Protein AF-A0A1J5QGJ4-F1 (afdb_monomer_lite)

pLDDT: mean 79.81, std 14.78, range [46.38, 96.5]

Organism: NCBI:txid410659

Radius of gyration: 25.35 Å; chains: 1; bounding box: 54×34×57 Å

Structure (mmCIF, N/CA/C/O backbone):
data_AF-A0A1J5QGJ4-F1
#
_entry.id   AF-A0A1J5QGJ4-F1
#
loop_
_atom_site.group_PDB
_atom_site.id
_atom_site.type_symbol
_atom_site.label_atom_id
_atom_site.label_alt_id
_atom_site.label_comp_id
_atom_site.label_asym_id
_atom_site.label_entity_id
_atom_site.label_seq_id
_atom_site.pdbx_PDB_ins_code
_atom_site.Cartn_x
_atom_site.Cartn_y
_atom_site.Cartn_z
_atom_site.occupancy
_atom_site.B_iso_or_equiv
_atom_site.auth_seq_id
_atom_site.auth_comp_id
_atom_site.auth_asym_id
_atom_site.auth_atom_id
_atom_site.pdbx_PDB_model_num
ATOM 1 N N . MET A 1 1 ? -10.069 8.615 6.381 1.00 81.81 1 MET A N 1
ATOM 2 C CA . MET A 1 1 ? -9.225 7.506 6.897 1.00 81.81 1 MET A CA 1
ATOM 3 C C . MET A 1 1 ? -7.925 7.990 7.540 1.00 81.81 1 MET A C 1
ATOM 5 O O . MET A 1 1 ? -7.674 7.590 8.674 1.00 81.81 1 MET A O 1
ATOM 9 N N . ALA A 1 2 ? -7.123 8.822 6.860 1.00 85.50 2 ALA A N 1
ATOM 10 C CA . ALA A 1 2 ? -5.834 9.321 7.364 1.00 85.50 2 ALA A CA 1
ATOM 11 C C . ALA A 1 2 ? -5.911 9.940 8.777 1.00 85.50 2 ALA A C 1
ATOM 13 O O . ALA A 1 2 ? -5.064 9.650 9.615 1.00 85.50 2 ALA A O 1
ATOM 14 N N . GLU A 1 3 ? -6.982 10.686 9.081 1.00 88.75 3 GLU A N 1
ATOM 15 C CA . GLU A 1 3 ? -7.229 11.264 10.415 1.00 88.75 3 GLU A CA 1
ATOM 16 C C . GLU A 1 3 ? -7.226 10.216 11.543 1.00 88.75 3 GLU A C 1
ATOM 18 O O . GLU A 1 3 ? -6.687 10.465 12.614 1.00 88.75 3 GLU A O 1
ATOM 23 N N . SER A 1 4 ? -7.731 9.000 11.300 1.00 91.88 4 SER A N 1
ATOM 24 C CA . SER A 1 4 ? -7.746 7.944 12.326 1.00 91.88 4 SER A CA 1
ATOM 25 C C . SER A 1 4 ? -6.348 7.457 12.725 1.00 91.88 4 SER A C 1
ATOM 27 O O . SER A 1 4 ? -6.196 6.810 13.760 1.00 91.88 4 SER A O 1
ATOM 29 N N . PHE A 1 5 ? -5.330 7.680 11.889 1.00 90.00 5 PHE A N 1
ATOM 30 C CA . PHE A 1 5 ? -3.949 7.257 12.139 1.00 90.00 5 PHE A CA 1
ATOM 31 C C . PHE A 1 5 ? -3.114 8.312 12.869 1.00 90.00 5 PHE A C 1
ATOM 33 O O . PHE A 1 5 ? -1.980 8.013 13.235 1.00 90.00 5 PHE A O 1
ATOM 40 N N . GLN A 1 6 ? -3.659 9.506 13.115 1.00 91.62 6 GLN A N 1
ATOM 41 C CA . GLN A 1 6 ? -2.954 10.529 13.878 1.00 91.62 6 GLN A CA 1
ATOM 42 C C . GLN A 1 6 ? -2.767 10.090 15.343 1.00 91.62 6 GLN A C 1
ATOM 44 O O . GLN A 1 6 ? -3.656 9.438 15.907 1.00 91.62 6 GLN A O 1
ATOM 49 N N . PRO A 1 7 ? -1.633 10.425 15.983 1.00 89.94 7 PRO A N 1
ATOM 50 C CA . PRO A 1 7 ? -1.431 10.169 17.406 1.00 89.94 7 PRO A CA 1
ATOM 51 C C . PRO A 1 7 ? -2.579 10.747 18.247 1.00 89.94 7 PRO A C 1
ATOM 53 O O . PRO A 1 7 ? -3.000 11.880 18.040 1.00 89.94 7 PRO A O 1
ATOM 56 N N . GLY A 1 8 ? -3.111 9.954 19.180 1.00 92.31 8 GLY A N 1
ATOM 57 C CA . GLY A 1 8 ? -4.228 10.361 20.044 1.00 92.31 8 GLY A CA 1
ATOM 58 C C . GLY A 1 8 ? -5.625 10.280 19.412 1.00 92.31 8 GLY A C 1
ATOM 59 O O . GLY A 1 8 ? -6.612 10.439 20.127 1.00 92.31 8 GLY A O 1
ATOM 60 N N . ALA A 1 9 ? -5.749 9.976 18.115 1.00 93.12 9 ALA A N 1
ATOM 61 C CA . ALA A 1 9 ? -7.053 9.827 17.472 1.00 93.12 9 ALA A CA 1
ATOM 62 C C . ALA A 1 9 ? -7.805 8.585 17.987 1.00 93.12 9 ALA A C 1
ATOM 64 O O . ALA A 1 9 ? -7.305 7.456 17.927 1.00 93.12 9 ALA A O 1
ATOM 65 N N . ARG A 1 10 ? -9.050 8.771 18.443 1.00 95.19 10 ARG A N 1
ATOM 66 C CA . ARG A 1 10 ? -9.949 7.668 18.815 1.00 95.19 10 ARG A CA 1
ATOM 67 C C . ARG A 1 10 ? -10.816 7.287 17.622 1.00 95.19 10 ARG A C 1
ATOM 69 O O . ARG A 1 10 ? -11.450 8.130 16.996 1.00 95.19 10 ARG A O 1
ATOM 76 N N . VAL A 1 11 ? -10.885 5.988 17.332 1.00 93.94 11 VAL A N 1
ATOM 77 C CA . VAL A 1 11 ? -11.651 5.464 16.187 1.00 93.94 11 VAL A CA 1
ATOM 78 C C . VAL A 1 11 ? -13.133 5.832 16.280 1.00 93.94 11 VAL A C 1
ATOM 80 O O . VAL A 1 11 ? -13.726 6.174 15.264 1.00 93.94 11 VAL A O 1
ATOM 83 N N . CYS A 1 12 ? -13.722 5.799 17.478 1.00 95.75 12 CYS A N 1
ATOM 84 C CA . CYS A 1 12 ? -15.127 6.154 17.676 1.00 95.75 12 CYS A CA 1
ATOM 85 C C . CYS A 1 12 ? -15.403 7.620 17.327 1.00 95.75 12 CYS A C 1
ATOM 87 O O . CYS A 1 12 ? -16.347 7.888 16.594 1.00 95.75 12 CYS A O 1
ATOM 89 N N . ASP A 1 13 ? -14.553 8.543 17.777 1.00 96.50 13 ASP A N 1
ATOM 90 C CA . ASP A 1 13 ? -14.733 9.982 17.552 1.00 96.50 13 ASP A CA 1
ATOM 91 C C . ASP A 1 13 ? -14.632 10.315 16.058 1.00 96.50 13 ASP A C 1
ATOM 93 O O . ASP A 1 13 ? -15.482 11.011 15.502 1.00 96.50 13 ASP A O 1
ATOM 97 N N . VAL A 1 14 ? -13.643 9.727 15.374 1.00 95.88 14 VAL A N 1
ATOM 98 C CA . VAL A 1 14 ? -13.493 9.860 13.917 1.00 95.88 14 VAL A CA 1
ATOM 99 C C . VAL A 1 14 ? -14.683 9.232 13.189 1.00 95.88 14 VAL A C 1
ATOM 101 O O . VAL A 1 14 ? -15.174 9.794 12.217 1.00 95.88 14 VAL A O 1
ATOM 104 N N . ALA A 1 15 ? -15.182 8.084 13.647 1.00 96.25 15 ALA A N 1
ATOM 105 C CA . ALA A 1 15 ? -16.333 7.443 13.025 1.00 96.25 15 ALA A CA 1
ATOM 106 C C . ALA A 1 15 ? -17.601 8.306 13.156 1.00 96.25 15 ALA A C 1
ATOM 108 O O . ALA A 1 15 ? -18.268 8.546 12.154 1.00 96.25 15 ALA A O 1
ATOM 109 N N . VAL A 1 16 ? -17.876 8.849 14.346 1.00 96.44 16 VAL A N 1
ATOM 110 C CA . VAL A 1 16 ? -19.018 9.744 14.600 1.00 96.44 16 VAL A CA 1
ATOM 111 C C . VAL A 1 16 ? -18.947 10.996 13.728 1.00 96.44 16 VAL A C 1
ATOM 113 O O . VAL A 1 16 ? -19.932 11.331 13.074 1.00 96.44 16 VAL A O 1
ATOM 116 N N . LYS A 1 17 ? -17.776 11.640 13.646 1.00 95.31 17 LYS A N 1
ATOM 117 C CA . LYS A 1 17 ? -17.552 12.844 12.825 1.00 95.31 17 LYS A CA 1
ATOM 118 C C . LYS A 1 17 ? -17.951 12.653 11.358 1.00 95.31 17 LYS A C 1
ATOM 120 O O . LYS A 1 17 ? -18.431 13.590 10.729 1.00 95.31 17 LYS A O 1
ATOM 125 N N . TYR A 1 18 ? -17.755 11.449 10.823 1.00 93.81 18 TYR A N 1
ATOM 126 C CA . TYR A 1 18 ? -18.040 11.118 9.426 1.00 93.81 18 TYR A CA 1
ATOM 127 C C . TYR A 1 18 ? -19.310 10.276 9.233 1.00 93.81 18 TYR A C 1
ATOM 129 O O . TYR A 1 18 ? -19.538 9.778 8.134 1.00 93.81 18 TYR A O 1
ATOM 137 N N . GLY A 1 19 ? -20.129 10.082 10.275 1.00 94.88 19 GLY A N 1
ATOM 138 C CA . GLY A 1 19 ? -21.333 9.244 10.193 1.00 94.88 19 GLY A CA 1
ATOM 139 C C . GLY A 1 19 ? -21.041 7.775 9.858 1.00 94.88 19 GLY A C 1
ATOM 140 O O . GLY A 1 19 ? -21.865 7.091 9.256 1.00 94.88 19 GLY A O 1
ATOM 141 N N . LEU A 1 20 ? -19.851 7.286 10.209 1.00 94.25 20 LEU A N 1
ATOM 142 C CA . LEU A 1 20 ? -19.399 5.924 9.950 1.00 94.25 20 LEU A CA 1
ATOM 143 C C . LEU A 1 20 ? -19.634 5.023 11.164 1.00 94.25 20 LEU A C 1
ATOM 145 O O . LEU A 1 20 ? -19.578 5.443 12.318 1.00 94.25 20 LEU A O 1
ATOM 149 N N . ILE A 1 21 ? -19.791 3.728 10.904 1.00 96.06 21 ILE A N 1
ATOM 150 C CA . ILE A 1 21 ? -19.778 2.710 11.954 1.00 96.06 21 ILE A CA 1
ATOM 151 C C . ILE A 1 21 ? -18.324 2.472 12.377 1.00 96.06 21 ILE A C 1
ATOM 153 O O . ILE A 1 21 ? -17.485 2.099 11.553 1.00 96.06 21 ILE A O 1
ATOM 157 N N . ALA A 1 22 ? -18.022 2.612 13.672 1.00 94.81 22 ALA A N 1
ATOM 158 C CA . ALA A 1 22 ? -16.662 2.455 14.203 1.00 94.81 22 ALA A CA 1
ATOM 159 C C . ALA A 1 22 ? -16.016 1.104 13.833 1.00 94.81 22 ALA A C 1
ATOM 161 O O . ALA A 1 22 ? -14.824 1.043 13.533 1.00 94.81 22 ALA A O 1
ATOM 162 N N . ARG A 1 23 ? -16.813 0.027 13.766 1.00 96.31 23 ARG A N 1
ATOM 163 C CA . ARG A 1 23 ? -16.370 -1.301 13.306 1.00 96.31 23 ARG A CA 1
ATOM 164 C C . ARG A 1 23 ? -15.817 -1.279 11.877 1.00 96.31 23 ARG A C 1
ATOM 166 O O . ARG A 1 23 ? -14.802 -1.924 11.626 1.00 96.31 23 ARG A O 1
ATOM 173 N N . HIS A 1 24 ? -16.453 -0.552 10.957 1.00 94.25 24 HIS A N 1
ATOM 174 C CA . HIS A 1 24 ? -15.976 -0.438 9.576 1.00 94.25 24 HIS A CA 1
ATOM 175 C C . HIS A 1 24 ? -14.644 0.303 9.528 1.00 94.25 24 HIS A C 1
ATOM 177 O O . HIS A 1 24 ? -13.698 -0.180 8.913 1.00 94.25 24 HIS A O 1
ATOM 183 N N . LEU A 1 25 ? -14.529 1.414 10.262 1.00 94.44 25 LEU A N 1
ATOM 184 C CA . LEU A 1 25 ? -13.287 2.178 10.325 1.00 94.44 25 LEU A CA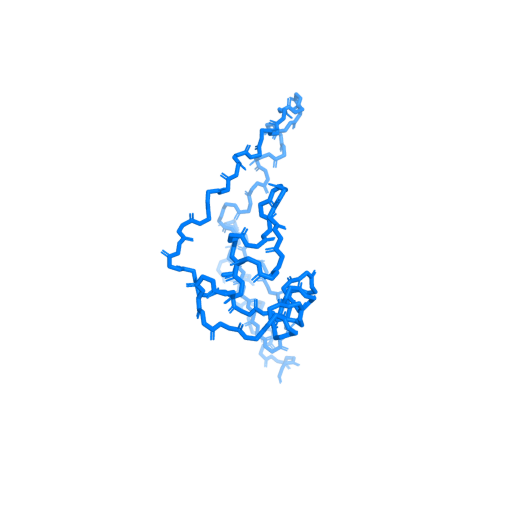 1
ATOM 185 C C . LEU A 1 25 ? -12.130 1.348 10.913 1.00 94.44 25 LEU A C 1
ATOM 187 O O . LEU A 1 25 ? -11.017 1.402 10.392 1.00 94.44 25 LEU A O 1
ATOM 191 N N . SER A 1 26 ? -12.385 0.531 11.939 1.00 93.75 26 SER A N 1
ATOM 192 C CA . SER A 1 26 ? -11.405 -0.432 12.466 1.00 93.75 26 SER A CA 1
ATOM 193 C C . SER A 1 26 ? -11.001 -1.489 11.436 1.00 93.75 26 SER A C 1
ATOM 195 O O . SER A 1 26 ? -9.809 -1.753 11.276 1.00 93.75 26 SER A O 1
ATOM 197 N N . GLY A 1 27 ? -11.969 -2.073 10.722 1.00 94.81 27 GLY A N 1
ATOM 198 C CA . GLY A 1 27 ? -11.706 -3.055 9.666 1.00 94.81 27 GLY A CA 1
ATOM 199 C C . GLY A 1 27 ? -10.830 -2.474 8.558 1.00 94.81 27 GLY A C 1
ATOM 200 O O . GLY A 1 27 ? -9.777 -3.027 8.241 1.00 94.81 27 GLY A O 1
ATOM 201 N N . TRP A 1 28 ? -11.192 -1.293 8.059 1.00 93.44 28 TRP A N 1
ATOM 202 C CA . TRP A 1 28 ? -10.421 -0.610 7.028 1.00 93.44 28 TRP A CA 1
ATOM 203 C C . TRP A 1 28 ? -9.016 -0.227 7.505 1.00 93.44 28 TRP A C 1
ATOM 205 O O . TRP A 1 28 ? -8.066 -0.345 6.739 1.00 93.44 28 TRP A O 1
ATOM 215 N N . ARG A 1 29 ? -8.832 0.183 8.769 1.00 93.12 29 ARG A N 1
ATOM 216 C CA . ARG A 1 29 ? -7.486 0.432 9.331 1.00 93.12 29 ARG A CA 1
ATOM 217 C C . ARG A 1 29 ? -6.606 -0.816 9.295 1.00 93.12 29 ARG A C 1
ATOM 219 O O . ARG A 1 29 ? -5.408 -0.699 9.050 1.00 93.12 29 ARG A O 1
ATOM 226 N N . GLY A 1 30 ? -7.188 -1.989 9.543 1.00 93.75 30 GLY A N 1
ATOM 227 C CA . GLY A 1 30 ? -6.496 -3.269 9.411 1.00 93.75 30 GLY A CA 1
ATOM 228 C C . GLY A 1 30 ? -6.057 -3.533 7.971 1.00 93.75 30 GLY A C 1
ATOM 229 O O . GLY A 1 30 ? -4.885 -3.812 7.738 1.00 93.75 30 GLY A O 1
ATOM 230 N N . GLN A 1 31 ? -6.968 -3.371 7.012 1.00 91.88 31 GLN A N 1
ATOM 231 C CA . GLN A 1 31 ? -6.678 -3.550 5.582 1.00 91.88 31 GLN A CA 1
ATOM 232 C C . GLN A 1 31 ? -5.630 -2.553 5.069 1.00 91.88 31 GLN A C 1
ATOM 234 O O . GLN A 1 31 ? -4.705 -2.936 4.361 1.00 91.88 31 GLN A O 1
ATOM 239 N N . ALA A 1 32 ? -5.706 -1.291 5.498 1.00 89.62 32 ALA A N 1
ATOM 240 C CA . ALA A 1 32 ? -4.732 -0.262 5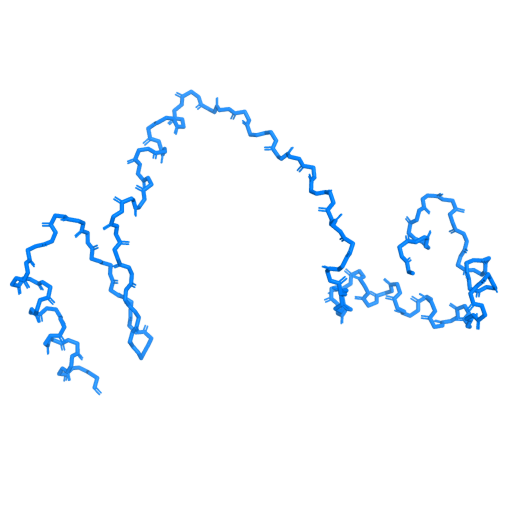.145 1.00 89.62 32 ALA A CA 1
ATOM 241 C C . ALA A 1 32 ? -3.316 -0.607 5.638 1.00 89.62 32 ALA A C 1
ATOM 243 O O . ALA A 1 32 ? -2.355 -0.438 4.897 1.00 89.62 32 ALA A O 1
ATOM 244 N N . ARG A 1 33 ? -3.172 -1.160 6.853 1.00 87.56 33 ARG A N 1
ATOM 245 C CA . ARG A 1 33 ? -1.868 -1.631 7.368 1.00 87.56 33 ARG A CA 1
ATOM 246 C C . ARG A 1 33 ? -1.298 -2.808 6.578 1.00 87.56 33 ARG A C 1
ATOM 248 O O . ARG A 1 33 ? -0.084 -2.960 6.534 1.00 87.56 33 ARG A O 1
ATOM 255 N N . LYS A 1 34 ? -2.161 -3.632 5.982 1.00 92.50 34 LYS A N 1
ATOM 256 C CA . LYS A 1 34 ? -1.768 -4.746 5.108 1.00 92.50 34 LYS A CA 1
ATOM 257 C C . LYS A 1 34 ? -1.511 -4.314 3.659 1.00 92.50 34 LYS A C 1
ATOM 259 O O . LYS A 1 34 ? -1.134 -5.150 2.851 1.00 92.50 34 LYS A O 1
ATOM 264 N N . GLY A 1 35 ? -1.736 -3.041 3.321 1.00 88.56 35 GLY A N 1
ATOM 265 C CA . GLY A 1 35 ? -1.640 -2.552 1.944 1.00 88.56 35 GLY A CA 1
ATOM 266 C C . GLY A 1 35 ? -2.774 -3.033 1.030 1.00 88.56 35 GLY A C 1
ATOM 267 O O . GLY A 1 35 ? -2.676 -2.903 -0.182 1.00 88.56 35 GLY A O 1
ATOM 268 N N . GLU A 1 36 ? -3.858 -3.577 1.589 1.00 89.19 36 GLU A N 1
ATOM 269 C CA . GLU A 1 36 ? -5.000 -4.108 0.826 1.00 89.19 36 GLU A CA 1
ATOM 270 C C . GLU A 1 36 ? -5.982 -3.009 0.389 1.00 89.19 36 GLU A C 1
ATOM 272 O O . GLU A 1 36 ? -6.881 -3.252 -0.414 1.00 89.19 36 GLU A O 1
ATOM 277 N N . LEU A 1 37 ? -5.845 -1.799 0.938 1.00 83.12 37 LEU A N 1
ATOM 278 C CA . LEU A 1 37 ? -6.688 -0.664 0.589 1.00 83.12 37 LEU A CA 1
ATOM 279 C C . LEU A 1 37 ? -5.962 0.227 -0.426 1.00 83.12 37 LEU A C 1
ATOM 281 O O . LEU A 1 37 ? -4.981 0.886 -0.083 1.00 83.12 37 LEU A O 1
ATOM 285 N N . VAL A 1 38 ? -6.465 0.273 -1.660 1.00 71.56 38 VAL A N 1
ATOM 286 C CA . VAL A 1 38 ? -5.977 1.206 -2.683 1.00 71.56 38 VAL A CA 1
ATOM 287 C C . VAL A 1 38 ? -6.428 2.613 -2.300 1.00 71.56 38 VAL A C 1
ATOM 289 O O . VAL A 1 38 ? -7.622 2.912 -2.288 1.00 71.56 38 VAL A O 1
ATOM 292 N N . VAL A 1 39 ? -5.475 3.475 -1.952 1.00 67.56 39 VAL A N 1
ATOM 293 C CA . VAL A 1 39 ? -5.743 4.888 -1.679 1.00 67.56 39 VAL A CA 1
ATOM 294 C C . VAL A 1 39 ? -5.633 5.653 -3.001 1.00 67.56 39 VAL A C 1
ATOM 296 O O . VAL A 1 39 ? -4.582 5.582 -3.638 1.00 67.56 39 VAL A O 1
ATOM 299 N N . PRO A 1 40 ? -6.676 6.383 -3.434 1.00 61.81 40 PRO A N 1
ATOM 300 C CA . PRO A 1 40 ? -6.570 7.280 -4.579 1.00 61.81 40 PRO A CA 1
ATOM 301 C C . PRO A 1 40 ? -5.489 8.336 -4.311 1.00 61.81 40 PRO A C 1
ATOM 303 O O . PRO A 1 40 ? -5.545 9.041 -3.300 1.00 61.81 40 PRO A O 1
ATOM 306 N N . ILE A 1 41 ? -4.501 8.430 -5.202 1.00 56.31 41 ILE A N 1
ATOM 307 C CA . ILE A 1 41 ? -3.352 9.345 -5.103 1.00 56.31 41 ILE A CA 1
ATOM 308 C C . ILE A 1 41 ? -3.777 10.759 -5.540 1.00 56.31 41 ILE A C 1
ATOM 310 O O . ILE A 1 41 ? -3.236 11.314 -6.486 1.00 56.31 41 ILE A O 1
ATOM 314 N N . ASP A 1 42 ? -4.796 11.327 -4.897 1.00 58.91 42 ASP A N 1
ATOM 315 C CA . ASP A 1 42 ? -5.199 12.728 -5.127 1.00 58.91 42 ASP A CA 1
ATOM 316 C C . ASP A 1 42 ? -4.661 13.662 -4.027 1.00 58.91 42 ASP A C 1
ATOM 318 O O . ASP A 1 42 ? -4.578 14.877 -4.171 1.00 58.91 42 ASP A O 1
ATOM 322 N N . VAL A 1 43 ? -4.208 13.084 -2.911 1.00 57.91 43 VAL A N 1
ATOM 323 C CA . VAL A 1 43 ? -3.469 13.806 -1.877 1.00 57.91 43 VAL A CA 1
ATOM 324 C C . VAL A 1 43 ? -2.000 13.512 -2.112 1.00 57.91 43 VAL A C 1
ATOM 326 O O . VAL A 1 43 ? -1.564 12.386 -1.878 1.00 57.91 43 VAL A O 1
ATOM 329 N N . ALA A 1 44 ? -1.252 14.504 -2.599 1.00 54.81 44 ALA A N 1
ATOM 330 C CA . ALA A 1 44 ? 0.193 14.417 -2.757 1.00 54.81 44 ALA A CA 1
ATOM 331 C C . ALA A 1 44 ? 0.814 13.897 -1.452 1.00 54.81 44 ALA A C 1
ATOM 333 O O . ALA A 1 44 ? 0.900 14.611 -0.451 1.00 54.81 44 ALA A O 1
ATOM 334 N N . THR A 1 45 ? 1.200 12.623 -1.434 1.00 60.12 45 THR A N 1
ATOM 335 C CA . THR A 1 45 ? 1.992 12.052 -0.353 1.00 60.12 45 THR A CA 1
ATOM 336 C C . THR A 1 45 ? 3.294 12.832 -0.321 1.00 60.12 45 THR A C 1
ATOM 338 O O . THR A 1 45 ? 4.107 12.715 -1.236 1.00 60.12 45 THR A O 1
ATOM 341 N N . ALA A 1 46 ? 3.476 13.664 0.704 1.00 62.75 46 ALA A N 1
ATOM 342 C CA . ALA A 1 46 ? 4.752 14.302 0.971 1.00 62.75 46 ALA A CA 1
ATOM 343 C C . ALA A 1 46 ? 5.736 13.199 1.371 1.00 62.75 46 ALA A C 1
ATOM 345 O O . ALA A 1 46 ? 5.802 12.784 2.528 1.00 62.75 46 ALA A O 1
ATOM 346 N N . PHE A 1 47 ? 6.446 12.659 0.385 1.00 70.12 47 PHE A N 1
ATOM 347 C CA . PHE A 1 47 ? 7.590 11.805 0.634 1.00 70.12 47 PHE A CA 1
ATOM 348 C C . PHE A 1 47 ? 8.640 12.652 1.348 1.00 70.12 47 PHE A C 1
ATOM 350 O O . PHE A 1 47 ? 9.022 13.718 0.866 1.00 70.12 47 PHE A O 1
ATOM 357 N N . VAL A 1 48 ? 9.090 12.197 2.516 1.00 75.44 48 VAL A N 1
ATOM 358 C CA . VAL A 1 48 ? 10.268 12.787 3.152 1.00 75.44 48 VAL A CA 1
ATOM 359 C C . VAL A 1 48 ? 11.461 12.465 2.247 1.00 75.44 48 VAL A C 1
ATOM 361 O O . VAL A 1 48 ? 11.642 11.291 1.911 1.00 75.44 48 VAL A O 1
ATOM 364 N N . PRO A 1 49 ? 12.255 13.462 1.819 1.00 66.00 49 PRO A N 1
ATOM 365 C CA . PRO A 1 49 ? 13.437 13.198 1.018 1.00 66.00 49 PRO A CA 1
ATOM 366 C C . PRO A 1 49 ? 14.399 12.324 1.822 1.00 66.00 49 PRO A C 1
ATOM 368 O O . PRO A 1 49 ? 14.790 12.657 2.941 1.00 66.00 49 PRO A O 1
ATOM 371 N N . LEU A 1 50 ? 14.749 11.176 1.250 1.00 73.00 50 LEU A N 1
ATOM 372 C CA . LEU A 1 50 ? 15.707 10.250 1.832 1.00 73.00 50 LEU A CA 1
ATOM 373 C C . LEU A 1 50 ? 17.101 10.857 1.633 1.00 73.00 50 LEU A C 1
ATOM 375 O O . LEU A 1 50 ? 17.596 10.931 0.510 1.00 73.00 50 LEU A O 1
ATOM 379 N N . VAL A 1 51 ? 17.705 11.359 2.711 1.00 73.00 51 VAL A N 1
ATOM 380 C CA . VAL A 1 51 ? 19.076 11.882 2.679 1.00 73.00 51 VAL A CA 1
ATOM 381 C C . VAL A 1 51 ? 20.017 10.689 2.769 1.00 73.00 51 VAL A C 1
ATOM 383 O O . VAL A 1 51 ? 20.212 10.117 3.838 1.00 73.00 51 VAL A O 1
ATOM 386 N N . ILE A 1 52 ? 20.555 10.276 1.625 1.00 74.31 52 ILE A N 1
ATOM 387 C CA . ILE A 1 52 ? 21.629 9.287 1.567 1.00 74.31 52 ILE A CA 1
ATOM 388 C C . ILE A 1 52 ? 22.929 10.061 1.768 1.00 74.31 52 ILE A C 1
ATOM 390 O O . ILE A 1 52 ? 23.269 10.906 0.939 1.00 74.31 52 ILE A O 1
ATOM 394 N N . GLU A 1 53 ? 23.645 9.802 2.865 1.00 70.00 53 GLU A N 1
ATOM 395 C CA . GLU A 1 53 ? 25.013 10.300 2.994 1.00 70.00 53 GLU A CA 1
ATOM 396 C C . GLU A 1 53 ? 25.856 9.677 1.875 1.00 70.00 53 GLU A C 1
ATOM 398 O O . GLU A 1 53 ? 25.895 8.446 1.756 1.00 70.00 53 GLU A O 1
ATOM 403 N N . PRO A 1 54 ? 26.495 10.486 1.013 1.00 57.25 54 PRO A N 1
ATOM 404 C CA . PRO A 1 54 ? 27.341 9.946 -0.028 1.00 57.25 54 PRO A CA 1
ATOM 405 C C . PRO A 1 54 ? 28.526 9.257 0.645 1.00 57.25 54 PRO A C 1
ATOM 407 O O . PRO A 1 54 ? 29.402 9.905 1.217 1.00 57.25 54 PRO A O 1
ATOM 410 N N . LEU A 1 55 ? 28.563 7.927 0.568 1.00 59.44 55 LEU A N 1
ATOM 411 C CA . LEU A 1 55 ? 29.802 7.194 0.775 1.00 59.44 55 LEU A CA 1
ATOM 412 C C . LEU A 1 55 ? 30.813 7.778 -0.221 1.00 59.44 55 LEU A C 1
ATOM 414 O O . LEU A 1 55 ? 30.462 7.977 -1.383 1.00 59.44 55 LEU A O 1
ATOM 418 N N . ALA A 1 56 ? 32.038 8.077 0.212 1.00 58.75 56 ALA A N 1
ATOM 419 C CA . ALA A 1 56 ? 33.053 8.736 -0.618 1.00 58.75 56 ALA A CA 1
ATOM 420 C C . ALA A 1 56 ? 33.353 8.011 -1.957 1.00 58.75 56 ALA A C 1
ATOM 422 O O . ALA A 1 56 ? 33.918 8.616 -2.862 1.00 58.75 56 ALA A O 1
ATOM 423 N N . ASP A 1 57 ? 32.891 6.765 -2.118 1.00 55.25 57 ASP A N 1
ATOM 424 C CA . ASP A 1 57 ? 32.967 5.952 -3.340 1.00 55.25 57 ASP A CA 1
ATOM 425 C C . ASP A 1 57 ? 31.689 5.932 -4.210 1.00 55.25 57 ASP A C 1
ATOM 427 O O . ASP A 1 57 ? 31.666 5.326 -5.283 1.00 55.25 57 ASP A O 1
ATOM 431 N N . ALA A 1 58 ? 30.605 6.607 -3.817 1.00 49.50 58 ALA A N 1
ATOM 432 C CA . ALA A 1 58 ? 29.345 6.601 -4.572 1.00 49.50 58 ALA A CA 1
ATOM 433 C C . ALA A 1 58 ? 29.448 7.329 -5.927 1.00 49.50 58 ALA A C 1
ATOM 435 O O . ALA A 1 58 ? 28.674 7.038 -6.838 1.00 49.50 58 ALA A O 1
ATOM 436 N N . ALA A 1 59 ? 30.430 8.219 -6.104 1.00 49.75 59 ALA A N 1
ATOM 437 C CA . ALA A 1 59 ? 30.717 8.835 -7.401 1.00 49.75 59 ALA A CA 1
ATOM 438 C C . ALA A 1 59 ? 31.206 7.808 -8.443 1.00 49.75 59 ALA A C 1
ATOM 440 O O . ALA A 1 59 ? 30.905 7.952 -9.626 1.00 49.75 59 ALA A O 1
ATOM 441 N N . ALA A 1 60 ? 31.884 6.735 -8.013 1.00 49.88 60 ALA A N 1
ATOM 442 C CA . ALA A 1 60 ? 32.273 5.637 -8.897 1.00 49.88 60 ALA A CA 1
ATOM 443 C C . ALA A 1 60 ? 31.088 4.707 -9.223 1.00 49.88 60 ALA A C 1
ATOM 445 O O . ALA A 1 60 ? 31.020 4.164 -10.323 1.00 49.88 60 ALA A O 1
ATOM 446 N N . ALA A 1 61 ? 30.117 4.576 -8.311 1.00 47.91 61 ALA A N 1
ATOM 447 C CA . ALA A 1 61 ? 28.903 3.781 -8.528 1.00 47.91 61 ALA A CA 1
ATOM 448 C C . ALA A 1 61 ? 27.824 4.520 -9.348 1.00 47.91 61 ALA A C 1
ATOM 450 O O . ALA A 1 61 ? 27.035 3.887 -10.040 1.00 47.91 61 ALA A O 1
ATOM 451 N N . ALA A 1 62 ? 27.791 5.857 -9.321 1.00 46.38 62 ALA A N 1
ATOM 452 C CA . ALA A 1 62 ? 26.888 6.654 -10.159 1.00 46.38 62 ALA A CA 1
ATOM 453 C C . ALA A 1 62 ? 27.344 6.725 -11.630 1.00 46.38 62 ALA A C 1
ATOM 455 O O . ALA A 1 62 ? 26.523 6.947 -12.5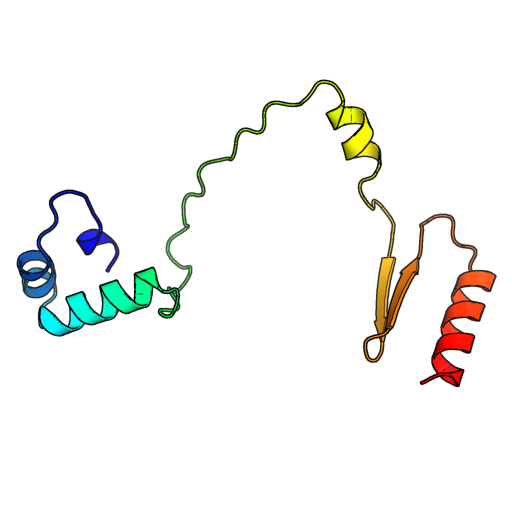18 1.00 46.38 62 ALA A O 1
ATOM 456 N N . ALA A 1 63 ? 28.631 6.487 -11.907 1.00 47.41 63 ALA A N 1
ATOM 457 C CA . ALA A 1 63 ? 29.160 6.393 -13.268 1.00 47.41 63 ALA A CA 1
ATOM 458 C C . ALA A 1 63 ? 28.787 5.077 -13.981 1.00 47.41 63 ALA A C 1
ATOM 460 O O . ALA A 1 63 ? 28.943 4.986 -15.196 1.00 47.41 63 ALA A O 1
ATOM 461 N N . SER A 1 64 ? 28.263 4.078 -13.258 1.00 50.47 64 SER A N 1
ATOM 462 C CA . SER A 1 64 ? 27.660 2.873 -13.844 1.00 50.47 64 SER A CA 1
ATOM 463 C C . SER A 1 64 ? 26.136 2.956 -13.932 1.00 50.47 64 SER A C 1
ATOM 465 O O . SER A 1 64 ? 25.465 1.936 -14.103 1.00 50.47 64 SER A O 1
ATOM 467 N N . ALA A 1 65 ? 25.567 4.164 -13.834 1.00 51.66 65 ALA A N 1
ATOM 468 C CA . ALA A 1 65 ? 24.213 4.387 -14.306 1.00 51.66 65 ALA A CA 1
ATOM 469 C C . ALA A 1 65 ? 24.164 3.958 -15.774 1.00 51.66 65 ALA A C 1
ATOM 471 O O . ALA A 1 65 ? 24.948 4.460 -16.578 1.00 51.66 65 ALA A O 1
ATOM 472 N N . ASP A 1 66 ? 23.246 3.036 -16.060 1.00 58.56 66 ASP A N 1
ATOM 473 C CA . ASP A 1 66 ? 22.818 2.389 -17.313 1.00 58.56 66 ASP A CA 1
ATOM 474 C C . ASP A 1 66 ? 22.443 3.391 -18.440 1.00 58.56 66 ASP A C 1
ATOM 476 O O . ASP A 1 66 ? 21.476 3.235 -19.184 1.00 58.56 66 ASP A O 1
ATOM 480 N N . THR A 1 67 ? 23.178 4.497 -18.531 1.00 57.53 67 THR A N 1
ATOM 481 C CA . THR A 1 67 ? 22.918 5.686 -19.329 1.00 57.53 67 THR A CA 1
ATOM 482 C C . THR A 1 67 ? 23.217 5.333 -20.773 1.00 57.53 67 THR A C 1
ATOM 484 O O . THR A 1 67 ? 24.356 5.383 -21.228 1.00 57.53 67 THR A O 1
ATOM 487 N N . GLY A 1 68 ? 22.171 4.918 -21.482 1.00 66.12 68 GLY A N 1
ATOM 488 C CA . GLY A 1 68 ? 22.245 4.513 -22.882 1.00 66.12 68 GLY A CA 1
ATOM 489 C C . GLY A 1 68 ? 22.093 3.013 -23.117 1.00 66.12 68 GLY A C 1
ATOM 490 O O . GLY A 1 68 ? 22.207 2.595 -24.267 1.00 66.12 68 GLY A O 1
ATOM 491 N N . VAL A 1 69 ? 21.811 2.208 -22.085 1.00 80.31 69 VAL A N 1
ATOM 492 C CA . VAL A 1 69 ? 21.459 0.799 -22.289 1.00 80.31 69 VAL A CA 1
ATOM 493 C C . VAL A 1 69 ? 19.968 0.683 -22.596 1.00 80.31 69 VAL A C 1
ATOM 495 O O . VAL A 1 69 ? 19.108 1.022 -21.784 1.00 80.31 69 VAL A O 1
ATOM 498 N N . ILE A 1 70 ? 19.643 0.199 -23.792 1.00 80.81 70 ILE A N 1
ATOM 499 C CA . ILE A 1 70 ? 18.265 -0.070 -24.201 1.00 80.81 70 ILE A CA 1
ATOM 500 C C . ILE A 1 70 ? 17.905 -1.486 -23.753 1.00 80.81 70 ILE A C 1
ATOM 502 O O . ILE A 1 70 ? 18.501 -2.466 -24.207 1.00 80.81 70 ILE A O 1
ATOM 506 N N . ARG A 1 71 ? 16.901 -1.603 -22.880 1.00 85.44 71 ARG A N 1
ATOM 507 C CA . ARG A 1 71 ? 16.319 -2.889 -22.486 1.00 85.44 71 ARG A CA 1
ATOM 508 C C . ARG A 1 71 ? 15.183 -3.262 -23.437 1.00 85.44 71 ARG A C 1
ATOM 510 O O . ARG A 1 71 ? 14.226 -2.508 -23.587 1.00 85.44 71 ARG A O 1
ATOM 517 N N . VAL A 1 72 ? 15.270 -4.448 -24.031 1.00 81.75 72 VAL A N 1
ATOM 518 C CA . VAL A 1 72 ? 14.237 -5.023 -24.902 1.00 81.75 72 VAL A CA 1
ATOM 519 C C . VAL A 1 72 ? 13.768 -6.342 -24.300 1.00 81.75 72 VAL A C 1
ATOM 521 O O . VAL A 1 72 ? 14.587 -7.214 -24.022 1.00 81.75 72 VAL A O 1
ATOM 524 N N . GLU A 1 73 ? 12.461 -6.498 -24.103 1.00 85.69 73 GLU A N 1
ATOM 525 C CA . GLU A 1 73 ? 11.858 -7.722 -23.568 1.00 85.69 73 GLU A CA 1
ATOM 526 C C . GLU A 1 73 ? 10.940 -8.367 -24.610 1.00 85.69 73 GLU A C 1
ATOM 528 O O . GLU A 1 73 ? 10.069 -7.706 -25.176 1.00 85.69 73 GLU A O 1
ATOM 533 N N . ILE A 1 74 ? 11.145 -9.659 -24.879 1.00 80.06 74 ILE A N 1
ATOM 534 C CA . ILE A 1 74 ? 10.349 -10.437 -25.836 1.00 80.06 74 ILE A CA 1
ATOM 535 C C . ILE A 1 74 ? 10.088 -11.819 -25.238 1.00 80.06 74 ILE A C 1
ATOM 537 O O . ILE A 1 74 ? 11.028 -12.570 -24.995 1.00 80.06 74 ILE A O 1
ATOM 541 N N . CYS A 1 75 ? 8.817 -12.170 -25.019 1.00 78.75 75 CYS A N 1
ATOM 542 C CA . CYS A 1 75 ? 8.399 -13.496 -24.536 1.00 78.75 75 CYS A CA 1
ATOM 543 C C . CYS A 1 75 ? 9.152 -13.975 -23.270 1.00 78.75 75 CYS A C 1
ATOM 545 O O . CYS A 1 75 ? 9.416 -15.165 -23.117 1.00 78.75 75 CYS A O 1
ATOM 547 N N . GLY A 1 76 ? 9.517 -13.054 -22.369 1.00 81.75 76 GLY A N 1
ATOM 548 C CA . GLY A 1 76 ? 10.272 -13.345 -21.143 1.00 81.75 76 GLY A CA 1
ATOM 549 C C . GLY A 1 76 ? 11.797 -13.393 -21.310 1.00 81.75 76 GLY A C 1
ATOM 550 O O . GLY A 1 76 ? 12.513 -13.509 -20.317 1.00 81.75 76 GLY A O 1
ATOM 551 N N . ALA A 1 77 ? 12.317 -13.264 -22.534 1.00 79.94 77 ALA A N 1
ATOM 552 C CA . ALA A 1 77 ? 13.734 -13.020 -22.777 1.00 79.94 77 ALA A CA 1
ATOM 553 C C . ALA A 1 77 ? 14.035 -11.521 -22.659 1.00 79.94 77 ALA A C 1
ATOM 555 O O . ALA A 1 77 ? 13.350 -10.694 -23.263 1.00 79.94 77 ALA A O 1
ATOM 556 N N . VAL A 1 78 ? 15.082 -11.176 -21.909 1.00 83.75 78 VAL A N 1
ATOM 557 C CA . VAL A 1 78 ? 15.515 -9.791 -21.691 1.00 83.75 78 VAL A CA 1
ATOM 558 C C . VAL A 1 78 ? 16.863 -9.570 -22.370 1.00 83.75 78 VAL A C 1
ATOM 560 O O . VAL A 1 78 ? 17.843 -10.245 -22.058 1.00 83.75 78 VAL A O 1
ATOM 563 N N . LEU A 1 79 ? 16.915 -8.604 -23.284 1.00 83.25 79 LEU A N 1
ATOM 564 C CA . LEU A 1 79 ? 18.121 -8.170 -23.979 1.00 83.25 79 LEU A CA 1
ATOM 565 C C . LEU A 1 79 ? 18.529 -6.776 -23.497 1.00 83.25 79 LEU A C 1
ATOM 567 O O . LEU A 1 79 ? 17.715 -5.854 -23.485 1.00 83.25 79 LEU A O 1
ATOM 571 N N . HIS A 1 80 ? 19.801 -6.618 -23.136 1.00 85.69 80 HIS A N 1
ATOM 572 C CA . HIS A 1 80 ? 20.404 -5.325 -22.813 1.00 85.69 80 HIS A CA 1
ATOM 573 C C . HIS A 1 80 ? 21.318 -4.906 -23.965 1.00 85.69 80 HIS A C 1
ATOM 575 O O . HIS A 1 80 ? 22.298 -5.591 -24.266 1.00 85.69 80 HIS A O 1
ATOM 581 N N . VAL A 1 81 ? 20.983 -3.801 -24.627 1.00 85.88 81 VAL A N 1
ATOM 582 C CA . VAL A 1 81 ? 21.759 -3.242 -25.736 1.00 85.88 81 VAL A CA 1
ATOM 583 C C . VAL A 1 81 ? 22.527 -2.042 -25.218 1.00 85.88 81 VAL A C 1
ATOM 585 O O . VAL A 1 81 ? 21.931 -1.008 -24.937 1.00 85.88 81 VAL A O 1
ATOM 588 N N . THR A 1 82 ? 23.838 -2.187 -25.079 1.00 85.56 82 THR A N 1
ATOM 589 C CA . THR A 1 82 ? 24.720 -1.103 -24.647 1.00 85.56 82 THR A CA 1
ATOM 590 C C . THR A 1 82 ? 24.904 -0.062 -25.761 1.00 85.56 82 THR A C 1
ATOM 592 O O . THR A 1 82 ? 24.732 -0.392 -26.939 1.00 85.56 82 THR A O 1
ATOM 595 N N . PRO A 1 83 ? 25.241 1.199 -25.435 1.00 79.81 83 PRO A N 1
ATOM 596 C CA . PRO A 1 83 ? 25.352 2.265 -26.437 1.00 79.81 83 PRO A CA 1
ATOM 597 C C . PRO A 1 83 ? 26.498 2.050 -27.443 1.00 79.81 83 PRO A C 1
ATOM 599 O O . PRO A 1 83 ? 26.466 2.594 -28.542 1.00 79.81 83 PRO A O 1
ATOM 602 N N . ASP A 1 84 ? 27.493 1.237 -27.093 1.00 85.38 84 ASP A N 1
ATOM 603 C CA . ASP A 1 84 ? 28.614 0.806 -27.936 1.00 85.38 84 ASP A CA 1
ATOM 604 C C . ASP A 1 84 ? 28.303 -0.447 -28.782 1.00 85.38 84 ASP A C 1
ATOM 606 O O . ASP A 1 84 ? 29.163 -0.946 -29.513 1.00 85.38 84 ASP A O 1
ATOM 610 N N . CYS A 1 85 ? 27.076 -0.973 -28.711 1.00 86.00 85 CYS A N 1
ATOM 611 C CA . CYS A 1 85 ? 26.673 -2.144 -29.477 1.00 86.00 85 CYS A CA 1
ATOM 612 C C . CYS A 1 85 ? 26.636 -1.840 -30.982 1.00 86.00 85 CYS A C 1
ATOM 614 O O . CYS A 1 85 ? 25.909 -0.957 -31.444 1.00 86.00 85 CYS A O 1
ATOM 616 N N . SER A 1 86 ? 27.384 -2.617 -31.772 1.00 88.75 86 SER A N 1
ATOM 617 C CA . SER A 1 86 ? 27.344 -2.495 -33.228 1.00 88.75 86 SER A CA 1
ATOM 618 C C . SER A 1 86 ? 25.982 -2.944 -33.785 1.00 88.75 86 SER A C 1
ATOM 620 O O . SER A 1 86 ? 25.391 -3.915 -33.293 1.00 88.75 86 SER A O 1
ATOM 622 N N . PRO A 1 87 ? 25.478 -2.295 -34.852 1.00 86.44 87 PRO A N 1
ATOM 623 C CA . PRO A 1 87 ? 24.172 -2.626 -35.426 1.00 86.44 87 PRO A CA 1
ATOM 624 C C . PRO A 1 87 ? 24.109 -4.069 -35.948 1.00 86.44 87 PRO A C 1
ATOM 626 O O . PRO A 1 87 ? 23.076 -4.725 -35.841 1.00 86.44 87 PRO A O 1
ATOM 629 N N . GLU A 1 88 ? 25.226 -4.598 -36.450 1.00 92.88 88 GLU A N 1
ATOM 630 C CA . GLU A 1 88 ? 25.354 -5.987 -36.905 1.00 92.88 88 GLU A CA 1
ATOM 631 C C . GLU A 1 88 ? 25.157 -6.983 -35.757 1.00 92.88 88 GLU A C 1
ATOM 633 O O . GLU A 1 88 ? 24.465 -7.992 -35.909 1.00 92.88 88 GLU A O 1
ATOM 638 N N . ARG A 1 89 ? 25.722 -6.684 -34.581 1.00 85.88 89 ARG A N 1
ATOM 639 C CA . ARG A 1 89 ? 25.609 -7.539 -33.397 1.00 85.88 89 ARG A CA 1
ATOM 640 C C . ARG A 1 89 ? 24.207 -7.487 -32.802 1.00 85.88 89 ARG A C 1
ATOM 642 O O . ARG A 1 89 ? 23.665 -8.535 -32.452 1.00 85.88 89 ARG A O 1
ATOM 649 N N . ALA A 1 90 ? 23.595 -6.303 -32.756 1.00 85.38 90 ALA A N 1
ATOM 650 C CA . ALA A 1 90 ? 22.196 -6.148 -32.366 1.00 85.38 90 ALA A CA 1
ATOM 651 C C . ALA A 1 90 ? 21.260 -6.935 -33.304 1.00 85.38 90 ALA A C 1
ATOM 653 O O . ALA A 1 90 ? 20.418 -7.705 -32.837 1.00 85.38 90 ALA A O 1
ATOM 654 N N . ALA A 1 91 ? 21.454 -6.822 -34.623 1.00 87.75 91 ALA A N 1
ATOM 655 C CA . ALA A 1 91 ? 20.677 -7.563 -35.615 1.00 87.75 91 ALA A CA 1
ATOM 656 C C . ALA A 1 91 ? 20.860 -9.085 -35.488 1.00 87.75 91 ALA A C 1
ATOM 658 O O . ALA A 1 91 ? 19.879 -9.830 -35.554 1.00 87.75 91 ALA A O 1
ATOM 659 N N . ALA A 1 92 ? 22.090 -9.553 -35.253 1.00 90.81 92 ALA A N 1
ATOM 660 C CA . ALA A 1 92 ? 22.379 -10.970 -35.043 1.00 90.81 92 ALA A CA 1
ATOM 661 C C . ALA A 1 92 ? 21.676 -11.526 -33.793 1.00 90.81 92 ALA A C 1
ATOM 663 O O . ALA A 1 92 ? 21.102 -12.614 -33.850 1.00 90.81 92 ALA A O 1
ATOM 664 N N . LEU A 1 93 ? 21.663 -10.772 -32.687 1.00 87.50 93 LEU A N 1
ATOM 665 C CA . LEU A 1 93 ? 20.975 -11.160 -31.451 1.00 87.50 93 LEU A CA 1
ATOM 666 C C . LEU A 1 93 ? 19.457 -11.233 -31.646 1.00 87.50 93 LEU A C 1
ATOM 668 O O . LEU A 1 93 ? 18.841 -12.225 -31.261 1.00 87.50 93 LEU A O 1
ATOM 672 N N . VAL A 1 94 ? 18.854 -10.248 -32.317 1.00 85.62 94 VAL A N 1
ATOM 673 C CA . VAL A 1 94 ? 17.417 -10.273 -32.649 1.00 85.62 94 VAL A CA 1
ATOM 674 C C . VAL A 1 94 ? 17.076 -11.453 -33.568 1.00 85.62 94 VAL A C 1
ATOM 676 O O . VAL A 1 94 ? 16.065 -12.127 -33.360 1.00 85.62 94 VAL A O 1
ATOM 679 N N . ALA A 1 95 ? 17.915 -11.745 -34.566 1.00 87.38 95 ALA A N 1
ATOM 680 C CA . ALA A 1 95 ? 17.722 -12.888 -35.458 1.00 87.38 95 ALA A CA 1
ATOM 681 C C . ALA A 1 95 ? 17.859 -14.234 -34.726 1.00 87.38 95 ALA A C 1
ATOM 683 O O . ALA A 1 95 ? 17.123 -15.171 -35.035 1.00 87.38 95 ALA A O 1
ATOM 684 N N . ALA A 1 96 ? 18.775 -14.334 -33.760 1.00 87.56 96 ALA A N 1
ATOM 685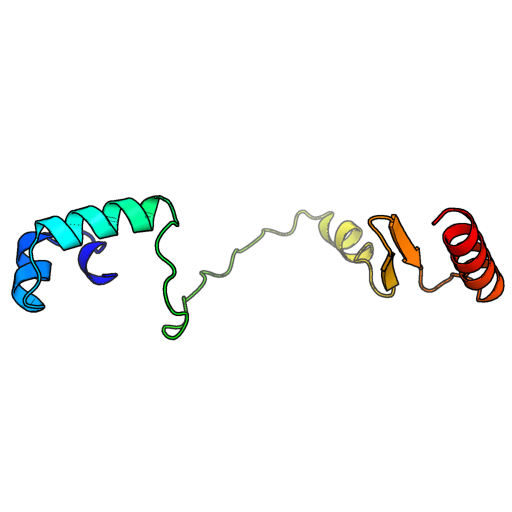 C CA . ALA A 1 96 ? 18.928 -15.514 -32.916 1.00 87.56 96 ALA A CA 1
ATOM 686 C C . ALA A 1 96 ? 17.712 -15.714 -32.002 1.00 87.56 96 ALA A C 1
ATOM 688 O O . ALA A 1 96 ? 17.174 -16.817 -31.949 1.00 87.56 96 ALA A O 1
ATOM 689 N N . LEU A 1 97 ? 17.225 -14.646 -31.362 1.00 85.44 97 LEU A N 1
ATOM 690 C CA . LEU A 1 97 ? 16.023 -14.695 -30.523 1.00 85.44 97 LEU A CA 1
ATOM 691 C C . LEU A 1 97 ? 14.791 -15.127 -31.324 1.00 85.44 97 LEU A C 1
ATOM 693 O O . LEU A 1 97 ? 14.054 -15.995 -30.875 1.00 85.44 97 LEU A O 1
ATOM 697 N N . ARG A 1 98 ? 14.613 -14.619 -32.550 1.00 83.19 98 ARG A N 1
ATOM 698 C CA . ARG A 1 98 ? 13.516 -15.040 -33.442 1.00 83.19 98 ARG A CA 1
ATOM 699 C C . ARG A 1 98 ? 13.560 -16.526 -33.820 1.00 83.19 98 ARG A C 1
ATOM 701 O O . ARG A 1 98 ? 12.534 -17.077 -34.178 1.00 83.19 98 ARG A O 1
ATOM 708 N N . LYS A 1 99 ? 14.736 -17.160 -33.829 1.00 85.88 99 LYS A N 1
ATOM 709 C C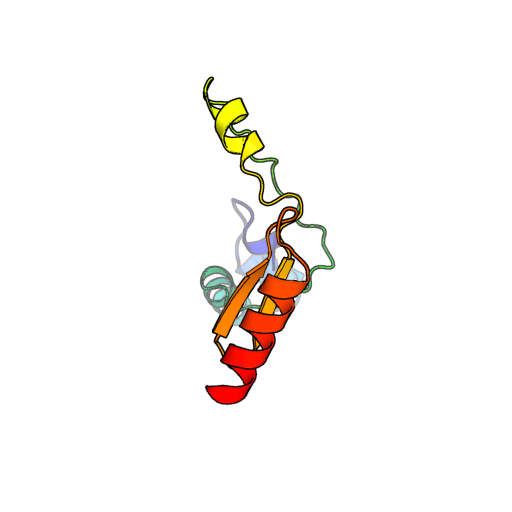A . LYS A 1 99 ? 14.855 -18.602 -34.117 1.00 85.88 99 LYS A CA 1
ATOM 710 C C . LYS A 1 99 ? 14.561 -19.475 -32.898 1.00 85.88 99 LYS A C 1
ATOM 712 O O . LYS A 1 99 ? 14.287 -20.657 -33.072 1.00 85.88 99 LYS A O 1
ATOM 717 N N . ALA A 1 100 ? 14.731 -18.926 -31.699 1.00 78.19 100 ALA A N 1
ATOM 718 C CA . ALA A 1 100 ? 14.597 -19.650 -30.441 1.00 78.19 100 ALA A CA 1
ATOM 719 C C . ALA A 1 100 ? 13.198 -19.517 -29.815 1.00 78.19 100 ALA A C 1
ATOM 721 O O . ALA A 1 100 ? 12.835 -20.347 -28.983 1.00 78.19 100 ALA A O 1
ATOM 722 N N . LEU A 1 101 ? 12.454 -18.478 -30.204 1.00 72.94 101 LEU A N 1
ATOM 723 C CA . LEU A 1 101 ? 11.052 -18.227 -29.866 1.00 72.94 101 LEU A CA 1
ATOM 724 C C . LEU A 1 101 ? 10.130 -18.754 -30.969 1.00 72.94 101 LEU A C 1
ATOM 726 O O . LEU A 1 101 ? 9.046 -19.263 -30.614 1.00 72.94 101 LEU A O 1
#

Sequence (1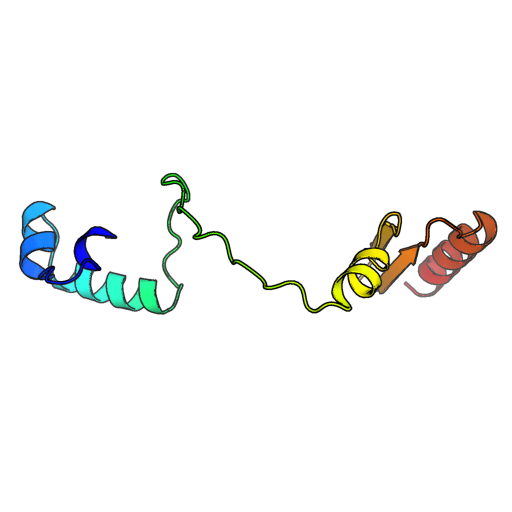01 aa):
MAESFQPGARVCDVAVKYGLIARHLSGWRGQARKGELVVPIDVATAFVPLVIEPLADAAAAAASADTGVIRVEICGAVLHVTPDCSPERAAALVAALRKAL

Foldseek 3Di:
DVQCPDPPRDLVVVCVVVVHDSVVSVVVVVCVVVVNDDDPCPDPDPDDDDDDDDDPCVVVVVVPPQVAWDWDDDPNDIDTAHNPHDPVNVVVVVVVVVVVD

Secondary structure (DSSP, 8-state):
-GGGGSTT--HHHHHHHTT--HHHHHHHHHHHHTT-S---TTS---PPP------TTHHHHHTTS-TTPEEEEETTEEEEE-TT--HHHHHHHHHHHHHH-